Protein AF-A0A2N1WA05-F1 (afdb_monomer)

Nearest PDB structures (foldseek):
  1osd-assembly2_B  TM=8.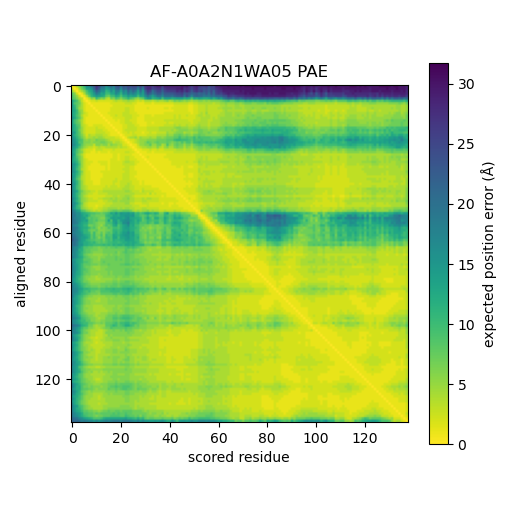549E-01  e=5.225E-03  Cupriavidus metallidurans
  6ff2-assembly1_B  TM=9.063E-01  e=1.441E-02  Staphylococcus aureus subsp. aureus NCTC 8325
  2qif-assembly1_A  TM=8.931E-01  e=3.975E-02  unclassified
  2lqb-assembly1_A  TM=8.366E-01  e=3.286E-02  Homo sapiens
  6ff1-assembly1_A  TM=8.533E-01  e=7.033E-02  Staphylococcus aureus subsp. aureus NCTC 8325

Structure (mmCIF, N/CA/C/O backbone):
data_AF-A0A2N1WA05-F1
#
_entry.id   AF-A0A2N1WA05-F1
#
loop_
_atom_site.group_PDB
_atom_site.id
_atom_site.type_symbol
_atom_site.label_atom_id
_atom_site.label_alt_id
_atom_site.label_comp_id
_atom_site.label_asym_id
_atom_site.label_entity_id
_atom_site.label_seq_id
_atom_site.pdbx_PDB_ins_code
_atom_site.Cartn_x
_atom_site.Cartn_y
_atom_site.Cartn_z
_atom_site.occupancy
_atom_site.B_iso_or_equiv
_atom_site.auth_seq_id
_atom_site.auth_comp_id
_atom_site.auth_asym_id
_atom_site.auth_atom_id
_atom_site.pdbx_PDB_model_num
ATOM 1 N N . MET A 1 1 ? 15.790 8.459 -37.088 1.00 38.34 1 MET A N 1
ATOM 2 C CA . MET A 1 1 ? 16.444 8.612 -35.773 1.00 38.34 1 MET A CA 1
ATOM 3 C C . MET A 1 1 ? 16.232 7.307 -35.031 1.00 38.34 1 MET A C 1
ATOM 5 O O . MET A 1 1 ? 15.093 6.977 -34.737 1.00 38.34 1 MET A O 1
ATOM 9 N N . SER A 1 2 ? 17.292 6.509 -34.901 1.00 41.22 2 SER A N 1
ATOM 10 C CA . SER A 1 2 ? 17.249 5.139 -34.381 1.00 41.22 2 SER A CA 1
ATOM 11 C C . SER A 1 2 ? 16.810 5.124 -32.918 1.00 41.22 2 SER A C 1
ATOM 13 O O . SER A 1 2 ? 17.527 5.624 -32.056 1.00 41.22 2 SER A O 1
ATOM 15 N N . GLY A 1 3 ? 15.625 4.576 -32.650 1.00 44.97 3 GLY A N 1
ATOM 16 C CA . GLY A 1 3 ? 15.154 4.314 -31.297 1.00 44.97 3 GLY A CA 1
ATOM 17 C C . GLY A 1 3 ? 15.874 3.093 -30.745 1.00 44.97 3 GLY A C 1
ATOM 18 O O . GLY A 1 3 ? 15.681 1.985 -31.240 1.00 44.97 3 GLY A O 1
ATOM 19 N N . VAL A 1 4 ? 16.719 3.287 -29.736 1.00 50.44 4 VAL A N 1
ATOM 20 C CA . VAL A 1 4 ? 17.165 2.177 -28.894 1.00 50.44 4 VAL A CA 1
ATOM 21 C C . VAL A 1 4 ? 15.922 1.693 -28.152 1.00 50.44 4 VAL A C 1
ATOM 23 O O . VAL A 1 4 ? 15.392 2.405 -27.301 1.00 50.44 4 VAL A O 1
ATOM 26 N N . VAL A 1 5 ? 15.416 0.517 -28.517 1.00 58.81 5 VAL A N 1
ATOM 27 C CA . VAL A 1 5 ? 14.357 -0.155 -27.760 1.00 58.81 5 VAL A CA 1
ATOM 28 C C . VAL A 1 5 ? 15.007 -0.655 -26.474 1.00 58.81 5 VAL A C 1
ATOM 30 O O . VAL A 1 5 ? 15.664 -1.692 -26.460 1.00 58.81 5 VAL A O 1
ATOM 33 N N . GLY A 1 6 ? 14.927 0.154 -25.418 1.00 76.31 6 GLY A N 1
ATOM 34 C CA . GLY A 1 6 ? 15.363 -0.246 -24.085 1.00 76.31 6 GLY A CA 1
ATOM 35 C C . GLY A 1 6 ? 14.440 -1.324 -23.513 1.00 76.31 6 GLY A C 1
ATOM 36 O O . GLY A 1 6 ? 13.258 -1.377 -23.850 1.00 76.31 6 GLY A O 1
ATOM 37 N N . ILE A 1 7 ? 14.975 -2.177 -22.638 1.00 90.38 7 ILE A N 1
ATOM 38 C CA . ILE A 1 7 ? 14.180 -3.176 -21.915 1.00 90.38 7 ILE A CA 1
ATOM 39 C C . ILE A 1 7 ? 13.178 -2.445 -21.015 1.00 90.38 7 ILE A C 1
ATOM 41 O O . ILE A 1 7 ? 13.557 -1.541 -20.266 1.00 90.38 7 ILE A O 1
ATOM 45 N N . ALA A 1 8 ? 11.901 -2.816 -21.102 1.00 91.38 8 ALA A N 1
ATOM 46 C CA . ALA A 1 8 ? 10.851 -2.255 -20.262 1.00 91.38 8 ALA A CA 1
ATOM 47 C C . ALA A 1 8 ? 10.803 -2.965 -18.903 1.00 91.38 8 ALA A C 1
ATOM 49 O O . ALA A 1 8 ? 11.006 -4.172 -18.804 1.00 91.38 8 ALA A O 1
ATOM 50 N N . CYS A 1 9 ? 10.517 -2.204 -17.851 1.00 91.56 9 CYS A N 1
ATOM 51 C CA . CYS A 1 9 ? 10.320 -2.718 -16.506 1.00 91.56 9 CYS A CA 1
ATOM 52 C C . CYS A 1 9 ? 9.045 -3.563 -16.453 1.00 91.56 9 CYS A C 1
ATOM 54 O O . CYS A 1 9 ? 7.972 -3.065 -16.801 1.00 91.56 9 CYS A O 1
ATOM 56 N N . ALA A 1 10 ? 9.143 -4.788 -15.938 1.00 92.56 10 ALA A N 1
ATOM 57 C CA . ALA A 1 10 ? 8.009 -5.703 -15.827 1.00 92.56 10 ALA A CA 1
ATOM 58 C C . ALA A 1 10 ? 6.866 -5.128 -14.968 1.00 92.56 10 ALA A C 1
ATOM 60 O O . ALA A 1 10 ? 5.692 -5.339 -15.256 1.00 92.56 10 ALA A O 1
ATOM 61 N N . HIS A 1 11 ? 7.195 -4.325 -13.948 1.00 90.94 11 HIS A N 1
ATOM 62 C CA . HIS A 1 11 ? 6.199 -3.751 -13.043 1.00 90.94 11 HIS A CA 1
ATOM 63 C C . HIS A 1 11 ? 5.555 -2.452 -13.559 1.00 90.94 11 HIS A C 1
ATOM 65 O O . HIS A 1 11 ? 4.332 -2.333 -13.599 1.00 90.94 11 HIS A O 1
ATOM 71 N N . CYS A 1 12 ? 6.366 -1.446 -13.906 1.00 88.38 12 CYS A N 1
ATOM 72 C CA . CYS A 1 12 ? 5.868 -0.101 -14.226 1.00 88.38 12 CYS A CA 1
ATOM 73 C C . CYS A 1 12 ? 5.880 0.236 -15.723 1.00 88.38 12 CYS A C 1
ATOM 75 O O . CYS A 1 12 ? 5.335 1.262 -16.112 1.00 88.38 12 CYS A O 1
ATOM 77 N N . GLY A 1 13 ? 6.503 -0.590 -16.569 1.00 90.00 13 GLY A N 1
ATOM 78 C CA . GLY A 1 13 ? 6.629 -0.354 -18.010 1.00 90.00 13 GLY A CA 1
ATOM 79 C C . GLY A 1 13 ? 7.673 0.691 -18.425 1.00 90.00 13 GLY A C 1
ATOM 80 O O . GLY A 1 13 ? 7.947 0.818 -19.614 1.00 90.00 13 GLY A O 1
ATOM 81 N N . LEU A 1 14 ? 8.285 1.418 -17.483 1.00 89.94 14 LEU A N 1
ATOM 82 C CA . LEU A 1 14 ? 9.350 2.387 -17.777 1.00 89.94 14 LEU A CA 1
ATOM 83 C C . LEU A 1 14 ? 10.654 1.691 -18.190 1.00 89.94 14 LEU A C 1
ATOM 85 O O . LEU A 1 14 ? 10.875 0.529 -17.860 1.00 89.94 14 LEU A O 1
ATOM 89 N N . ALA A 1 15 ? 11.547 2.412 -18.869 1.00 91.44 15 ALA A N 1
ATOM 90 C CA . ALA A 1 15 ? 12.841 1.872 -19.285 1.00 91.44 15 ALA A CA 1
ATOM 91 C C . ALA A 1 15 ? 13.706 1.438 -18.085 1.00 91.44 15 ALA A C 1
ATOM 93 O O . ALA A 1 15 ? 13.813 2.146 -17.079 1.00 91.44 15 ALA A O 1
ATOM 94 N N . VAL A 1 16 ? 14.352 0.280 -18.211 1.00 91.94 16 VAL A N 1
ATOM 95 C CA . VAL A 1 16 ? 15.308 -0.235 -17.228 1.00 91.94 16 VAL A CA 1
ATOM 96 C C . VAL A 1 16 ? 16.672 0.439 -17.443 1.00 91.94 16 VAL A C 1
ATOM 98 O O . VAL A 1 16 ? 17.174 0.437 -18.570 1.00 91.94 16 VAL A O 1
ATOM 101 N N . PRO A 1 17 ? 17.286 1.022 -16.394 1.00 91.06 17 PRO A N 1
ATOM 102 C CA . PRO A 1 17 ? 18.631 1.584 -16.474 1.00 91.06 17 PRO A CA 1
ATOM 103 C C . PRO A 1 17 ? 19.664 0.546 -16.948 1.00 91.06 17 PRO A C 1
ATOM 105 O O . PRO A 1 17 ? 19.593 -0.602 -16.503 1.00 91.06 17 PRO A O 1
ATOM 108 N N . PRO A 1 18 ? 20.638 0.910 -17.807 1.00 90.50 18 PRO A N 1
ATOM 109 C CA . PRO A 1 18 ? 21.605 -0.047 -18.357 1.00 90.50 18 PRO A CA 1
ATOM 110 C C . PRO A 1 18 ? 22.403 -0.827 -17.303 1.00 90.50 18 PRO A C 1
ATOM 112 O O . PRO A 1 18 ? 22.716 -1.991 -17.520 1.00 90.50 18 PRO A O 1
ATOM 115 N N . ASP A 1 19 ? 22.692 -0.218 -16.151 1.00 91.19 19 ASP A N 1
ATOM 116 C CA . ASP A 1 19 ? 23.391 -0.833 -15.012 1.00 91.19 19 ASP A CA 1
ATOM 117 C C . ASP A 1 19 ? 22.556 -1.893 -14.272 1.00 91.19 19 ASP A C 1
ATOM 119 O O . ASP A 1 19 ? 23.078 -2.618 -13.428 1.00 91.19 19 ASP A O 1
ATOM 123 N N . ARG A 1 20 ? 21.260 -1.992 -14.585 1.00 88.75 20 ARG A N 1
ATOM 124 C CA . ARG A 1 20 ? 20.313 -2.960 -14.014 1.00 88.75 20 ARG A CA 1
ATOM 125 C C . ARG A 1 20 ? 19.824 -3.991 -15.026 1.00 88.75 20 ARG A C 1
ATOM 127 O O . ARG A 1 20 ? 19.036 -4.864 -14.667 1.00 88.75 20 ARG A O 1
ATOM 134 N N . VAL A 1 21 ? 20.262 -3.891 -16.279 1.00 88.88 21 VAL A N 1
ATOM 135 C CA . VAL A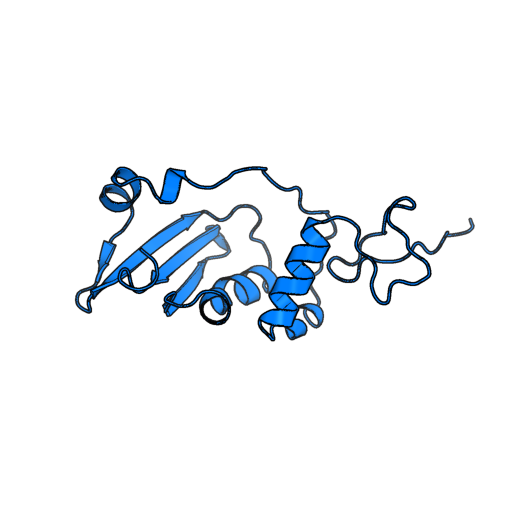 1 21 ? 19.947 -4.876 -17.311 1.00 88.88 21 VAL A CA 1
ATOM 136 C C . VAL A 1 21 ? 20.807 -6.118 -17.092 1.00 88.88 21 VAL A C 1
ATOM 138 O O . VAL A 1 21 ? 22.032 -6.041 -17.093 1.00 88.88 21 VAL A O 1
ATOM 141 N N . SER A 1 22 ? 20.155 -7.270 -16.945 1.00 86.50 22 SER A N 1
ATOM 142 C CA . SER A 1 22 ? 20.802 -8.582 -16.922 1.00 86.50 22 SER A CA 1
ATOM 143 C C . SER A 1 22 ? 20.270 -9.421 -18.078 1.00 86.50 22 SER A C 1
ATOM 145 O O . SER A 1 22 ? 19.058 -9.558 -18.224 1.00 86.50 22 SER A O 1
ATOM 147 N N . ALA A 1 23 ? 21.166 -9.976 -18.899 1.00 80.88 23 ALA A N 1
ATOM 148 C CA . ALA A 1 23 ? 20.790 -10.776 -20.068 1.00 80.88 23 ALA A CA 1
ATOM 149 C C . ALA A 1 23 ? 20.136 -12.121 -19.698 1.00 80.88 23 ALA A C 1
ATOM 151 O O . ALA A 1 23 ? 19.384 -12.667 -20.498 1.00 80.88 23 ALA A O 1
ATOM 152 N N . ASP A 1 24 ? 20.393 -12.621 -18.486 1.00 85.69 24 ASP A N 1
ATOM 153 C CA . ASP A 1 24 ? 19.908 -13.923 -18.012 1.00 85.69 24 ASP A CA 1
ATOM 154 C C . ASP A 1 24 ? 18.638 -13.815 -17.147 1.00 85.69 24 ASP A C 1
ATOM 156 O O . ASP A 1 24 ? 18.117 -14.822 -16.665 1.00 85.69 24 ASP A O 1
ATOM 160 N N . ALA A 1 25 ? 18.140 -12.599 -16.901 1.00 85.62 25 ALA A N 1
ATOM 161 C CA . ALA A 1 25 ? 16.965 -12.391 -16.064 1.00 85.62 25 ALA A CA 1
ATOM 162 C C . ALA A 1 25 ? 15.670 -12.608 -16.860 1.00 85.62 25 ALA A C 1
ATOM 164 O O . ALA A 1 25 ? 15.476 -12.007 -17.915 1.00 85.62 25 ALA A O 1
ATOM 165 N N . ALA A 1 26 ? 14.757 -13.424 -16.319 1.00 88.06 26 ALA A N 1
ATOM 166 C CA . ALA A 1 26 ? 13.426 -13.619 -16.900 1.00 88.06 26 ALA A CA 1
ATOM 167 C C . ALA A 1 26 ? 12.613 -12.313 -16.929 1.00 88.06 26 ALA A C 1
ATOM 169 O O . ALA A 1 26 ? 11.900 -12.056 -17.891 1.00 88.06 26 ALA A O 1
ATOM 170 N N . GLU A 1 27 ? 12.767 -11.483 -15.895 1.00 93.00 27 GLU A N 1
ATOM 171 C CA . GLU A 1 27 ? 12.123 -10.177 -15.772 1.00 93.00 27 GLU A CA 1
ATOM 172 C C . GLU A 1 27 ? 13.147 -9.108 -1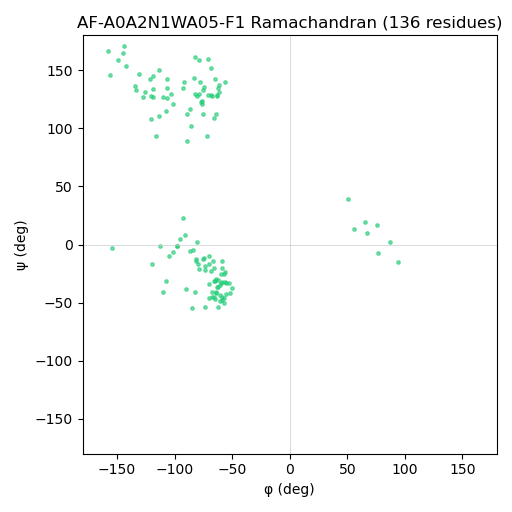5.387 1.00 93.00 27 GLU A C 1
ATOM 174 O O . GLU A 1 27 ? 14.095 -9.368 -14.644 1.00 93.00 27 GLU A O 1
ATOM 179 N N . SER A 1 28 ? 12.948 -7.885 -15.880 1.00 94.38 28 SER A N 1
ATOM 180 C CA . SER A 1 28 ? 13.826 -6.741 -15.607 1.00 94.38 28 SER A CA 1
ATOM 181 C C . SER A 1 28 ? 13.078 -5.612 -14.901 1.00 94.38 28 SER A C 1
ATOM 183 O O . SER A 1 28 ? 11.907 -5.349 -15.179 1.00 94.38 28 SER A O 1
ATOM 185 N N . PHE A 1 29 ? 13.765 -4.900 -14.002 1.00 92.94 29 PHE A N 1
ATOM 186 C CA . PHE A 1 29 ? 13.147 -3.888 -13.139 1.00 92.94 29 PHE A CA 1
ATOM 187 C C . PHE A 1 29 ? 13.963 -2.599 -13.077 1.00 92.94 29 PHE A C 1
ATOM 189 O O . PHE A 1 29 ? 15.180 -2.617 -12.898 1.00 92.94 29 PHE A O 1
ATOM 196 N N . CYS A 1 30 ? 13.285 -1.451 -13.154 1.00 90.62 30 CYS A N 1
ATOM 197 C CA . CYS A 1 30 ? 13.962 -0.153 -13.145 1.00 90.62 30 CYS A CA 1
ATOM 198 C C . CYS A 1 30 ? 14.507 0.250 -11.760 1.00 90.62 30 CYS A C 1
ATOM 200 O O . CYS A 1 30 ? 15.405 1.084 -11.671 1.00 90.62 30 CYS A O 1
ATOM 202 N N . CYS A 1 31 ? 13.974 -0.313 -10.669 1.00 88.56 31 CYS A N 1
ATOM 203 C CA . CYS A 1 31 ? 14.410 -0.046 -9.296 1.00 88.56 31 CYS A CA 1
ATOM 204 C C . CYS A 1 31 ? 14.017 -1.190 -8.342 1.00 88.56 31 CYS A C 1
ATOM 206 O O . CYS A 1 31 ? 13.164 -2.012 -8.673 1.00 88.56 31 CYS A O 1
ATOM 208 N N . SER A 1 32 ? 14.590 -1.213 -7.133 1.00 88.56 32 SER A N 1
ATOM 209 C CA . SER A 1 32 ? 14.235 -2.189 -6.086 1.00 88.56 32 SER A CA 1
ATOM 210 C C . SER A 1 32 ? 12.776 -2.084 -5.635 1.00 88.56 32 SER A C 1
ATOM 212 O O . SER A 1 32 ? 12.170 -3.093 -5.298 1.00 88.56 32 SER A O 1
ATOM 214 N N . GLY A 1 33 ? 12.181 -0.888 -5.686 1.00 88.06 33 GLY A N 1
ATOM 215 C CA . GLY A 1 33 ? 10.756 -0.707 -5.396 1.00 88.06 33 GLY A CA 1
ATOM 216 C C . GLY A 1 33 ? 9.850 -1.444 -6.388 1.00 88.06 33 GLY A C 1
ATOM 217 O O . GLY A 1 33 ? 8.840 -2.007 -5.984 1.00 88.06 33 GLY A O 1
ATOM 218 N N . CYS A 1 34 ? 10.233 -1.503 -7.668 1.00 90.62 34 CYS A N 1
ATOM 219 C CA . CYS A 1 34 ? 9.501 -2.274 -8.675 1.00 90.62 34 CYS A CA 1
ATOM 220 C C . CYS A 1 34 ? 9.650 -3.786 -8.470 1.00 90.62 34 CYS A C 1
ATOM 222 O O . CYS A 1 34 ? 8.684 -4.500 -8.709 1.00 90.62 34 CYS A O 1
ATOM 224 N N . VAL A 1 35 ? 10.815 -4.253 -8.000 1.00 92.25 35 VAL A N 1
ATOM 225 C CA . VAL A 1 35 ? 11.016 -5.660 -7.605 1.00 92.25 35 VAL A CA 1
ATOM 226 C C . VAL A 1 35 ? 10.083 -6.007 -6.444 1.00 92.25 35 VAL A C 1
ATOM 228 O O . VAL A 1 35 ? 9.260 -6.904 -6.564 1.00 92.25 35 VAL A O 1
ATOM 231 N N . ALA A 1 36 ? 10.125 -5.223 -5.362 1.00 90.56 36 ALA A N 1
ATOM 232 C CA . ALA A 1 36 ? 9.289 -5.461 -4.186 1.00 90.56 36 ALA A CA 1
ATOM 233 C C . ALA A 1 36 ? 7.790 -5.434 -4.522 1.00 90.56 36 ALA A C 1
ATOM 235 O O . ALA A 1 36 ? 7.044 -6.314 -4.103 1.00 90.56 36 ALA A O 1
ATOM 236 N N . ALA A 1 37 ? 7.341 -4.452 -5.310 1.00 90.88 37 ALA A N 1
ATOM 237 C CA . ALA A 1 37 ? 5.947 -4.378 -5.734 1.00 90.88 37 ALA A CA 1
ATOM 238 C C . ALA A 1 37 ? 5.552 -5.573 -6.614 1.00 90.88 37 ALA A C 1
ATOM 240 O O . ALA A 1 37 ? 4.471 -6.130 -6.436 1.00 90.88 37 ALA A O 1
ATOM 241 N N . TRP A 1 38 ? 6.421 -5.994 -7.536 1.00 93.31 38 TRP A N 1
ATOM 242 C CA . TRP A 1 38 ? 6.184 -7.182 -8.351 1.00 93.31 38 TRP A CA 1
ATOM 243 C C . TRP A 1 38 ? 6.015 -8.438 -7.500 1.00 93.31 38 TRP A C 1
ATOM 245 O O . TRP A 1 38 ? 5.033 -9.159 -7.690 1.00 93.31 38 TRP A O 1
ATOM 255 N N . ASP A 1 39 ? 6.913 -8.654 -6.543 1.00 93.31 39 ASP A N 1
ATOM 256 C CA . ASP A 1 39 ? 6.902 -9.825 -5.668 1.00 93.31 39 ASP A CA 1
ATOM 257 C C . ASP A 1 39 ? 5.670 -9.844 -4.761 1.00 93.31 39 ASP A C 1
ATOM 259 O O . ASP A 1 39 ? 4.991 -10.866 -4.683 1.00 93.31 39 ASP A O 1
ATOM 263 N N . ILE A 1 40 ? 5.319 -8.711 -4.139 1.00 92.88 40 ILE A N 1
ATOM 264 C CA . ILE A 1 40 ? 4.120 -8.587 -3.293 1.00 92.88 40 ILE A CA 1
ATOM 265 C C . ILE A 1 40 ? 2.863 -8.952 -4.087 1.00 92.88 40 ILE A C 1
ATOM 267 O O . ILE A 1 40 ? 2.025 -9.721 -3.613 1.00 92.88 40 ILE A O 1
ATOM 271 N N . LEU A 1 41 ? 2.730 -8.426 -5.308 1.00 93.81 41 LEU A N 1
ATOM 272 C CA . LEU A 1 41 ? 1.554 -8.685 -6.133 1.00 93.81 41 LEU A CA 1
ATOM 273 C C . LEU A 1 41 ? 1.479 -10.144 -6.581 1.00 93.81 41 LEU A C 1
ATOM 275 O O . LEU A 1 41 ? 0.397 -10.726 -6.555 1.00 93.81 41 LEU A O 1
ATOM 279 N N . HIS A 1 42 ? 2.599 -10.756 -6.962 1.00 93.12 42 HIS A N 1
ATOM 280 C CA . HIS A 1 42 ? 2.607 -12.159 -7.373 1.00 93.12 42 HIS A CA 1
ATOM 281 C C . HIS A 1 42 ? 2.367 -13.104 -6.198 1.00 93.12 42 HIS A C 1
ATOM 283 O O . HIS A 1 42 ? 1.517 -13.989 -6.300 1.00 93.12 42 HIS A O 1
ATOM 289 N N . ALA A 1 43 ? 3.049 -12.887 -5.072 1.00 92.62 43 ALA A N 1
ATOM 290 C CA . ALA A 1 43 ? 2.872 -13.682 -3.861 1.00 92.62 43 ALA A CA 1
ATOM 291 C C . ALA A 1 43 ? 1.436 -13.590 -3.322 1.00 92.62 43 ALA A C 1
ATOM 293 O O . ALA A 1 43 ? 0.891 -14.581 -2.844 1.00 92.62 43 ALA A O 1
ATOM 294 N N . GLY A 1 44 ? 0.799 -12.424 -3.460 1.00 92.12 44 GLY A N 1
ATOM 295 C CA . GLY A 1 44 ? -0.596 -12.198 -3.084 1.00 92.12 44 GLY A CA 1
ATOM 296 C C . GLY A 1 44 ? -1.642 -12.672 -4.099 1.00 92.12 44 GLY A C 1
ATOM 297 O O . GLY A 1 44 ? -2.829 -12.427 -3.896 1.00 92.12 44 GLY A O 1
ATOM 298 N N . GLY A 1 45 ? -1.246 -13.282 -5.224 1.00 93.94 45 GLY A N 1
ATOM 299 C CA . GLY A 1 45 ? -2.183 -13.672 -6.288 1.00 93.94 45 GLY A CA 1
ATOM 300 C C . GLY A 1 45 ? -2.860 -12.484 -6.992 1.00 93.94 45 GLY A C 1
ATOM 301 O O . GLY A 1 45 ? -3.887 -12.640 -7.653 1.00 93.94 45 GLY A O 1
ATOM 302 N N . LEU A 1 46 ? -2.283 -11.288 -6.876 1.00 94.38 46 LEU A N 1
ATOM 303 C CA . LEU A 1 46 ? -2.783 -10.022 -7.410 1.00 94.38 46 LEU A CA 1
ATOM 304 C C . LEU A 1 46 ? -2.230 -9.695 -8.808 1.00 94.38 46 LEU A C 1
ATOM 306 O O . LEU A 1 46 ? -2.257 -8.540 -9.229 1.00 94.38 46 LEU A O 1
ATOM 310 N N . GLY A 1 47 ? -1.777 -10.700 -9.564 1.00 91.06 47 GLY A N 1
ATOM 311 C CA . GLY A 1 47 ? -1.200 -10.523 -10.906 1.00 91.06 47 GLY A CA 1
ATOM 312 C C . GLY A 1 47 ? -2.126 -9.827 -11.915 1.00 91.06 47 GLY A C 1
ATOM 313 O O . GLY A 1 47 ? -1.644 -9.131 -12.803 1.00 91.06 47 GLY A O 1
ATOM 314 N N . ARG A 1 48 ? -3.454 -9.903 -11.725 1.00 90.50 48 ARG A N 1
ATOM 315 C CA . ARG A 1 48 ? -4.445 -9.152 -12.529 1.00 90.50 48 ARG A CA 1
ATOM 316 C C . ARG A 1 48 ? -4.268 -7.633 -12.473 1.00 90.50 48 ARG A C 1
ATOM 318 O O . ARG A 1 48 ? -4.836 -6.930 -13.301 1.00 90.50 48 ARG A O 1
ATOM 325 N N . TYR A 1 49 ? -3.482 -7.120 -11.528 1.00 90.31 49 TYR A N 1
ATOM 326 C CA . TYR A 1 49 ? -3.038 -5.731 -11.530 1.00 90.31 49 TYR A CA 1
ATOM 327 C C . TYR A 1 49 ? -2.436 -5.313 -12.884 1.00 90.31 49 TYR A C 1
ATOM 329 O O . TYR A 1 49 ? -2.680 -4.201 -13.344 1.00 90.31 49 TYR A O 1
ATOM 337 N N . TYR A 1 50 ? -1.698 -6.204 -13.555 1.00 89.62 50 TYR A N 1
ATOM 338 C CA . TYR A 1 50 ? -1.027 -5.897 -14.823 1.00 89.62 50 TYR A CA 1
ATOM 339 C C . TYR A 1 50 ? -1.967 -5.842 -16.037 1.00 89.62 50 TYR A C 1
ATOM 341 O O . TYR A 1 50 ? -1.567 -5.313 -17.079 1.00 89.62 50 TYR A O 1
ATOM 349 N N . ASP A 1 51 ? -3.210 -6.316 -15.886 1.00 90.12 51 ASP A N 1
ATOM 350 C CA . ASP A 1 51 ? -4.271 -6.208 -16.895 1.00 90.12 51 ASP A CA 1
ATOM 351 C C . ASP A 1 51 ? -4.951 -4.827 -16.870 1.00 90.12 51 ASP A C 1
ATOM 353 O O . ASP A 1 51 ? -5.703 -4.479 -17.783 1.00 90.12 51 ASP A O 1
ATOM 357 N N . LEU A 1 52 ? -4.712 -4.025 -15.824 1.00 85.88 52 LEU A N 1
ATOM 358 C CA . LEU A 1 52 ? -5.259 -2.677 -15.712 1.00 85.88 52 LEU A CA 1
ATOM 359 C C . LEU A 1 52 ? -4.566 -1.755 -16.728 1.00 85.88 52 LEU A C 1
ATOM 361 O O . LEU A 1 52 ? -3.339 -1.676 -16.801 1.00 85.88 52 LEU A O 1
ATOM 365 N N . SER A 1 53 ? -5.360 -1.033 -17.521 1.00 72.25 53 SER A N 1
ATOM 366 C CA . SER A 1 53 ? -4.858 -0.167 -18.600 1.00 72.25 53 SER A CA 1
ATOM 367 C C . SER A 1 53 ? -4.134 1.087 -18.099 1.00 72.25 53 SER A C 1
ATOM 369 O O . SER A 1 53 ? -3.427 1.744 -18.858 1.00 72.25 53 SER A O 1
ATOM 371 N N . GLU A 1 54 ? -4.327 1.444 -16.831 1.00 73.38 54 GLU A N 1
ATOM 372 C CA . GLU A 1 54 ? -3.796 2.656 -16.213 1.00 73.38 54 GLU A CA 1
ATOM 373 C C . GLU A 1 54 ? -2.373 2.410 -15.708 1.00 73.38 54 GLU A C 1
ATOM 375 O O . GLU A 1 54 ? -2.163 1.812 -14.649 1.00 73.38 54 GLU A O 1
ATOM 380 N N . ARG A 1 55 ? -1.385 2.891 -16.467 1.00 67.88 55 ARG A N 1
ATOM 381 C CA . ARG A 1 55 ? 0.029 2.845 -16.082 1.00 67.88 55 ARG A CA 1
ATOM 382 C C . ARG A 1 55 ? 0.513 4.233 -15.692 1.00 67.88 55 ARG A C 1
ATOM 384 O O . ARG A 1 55 ? 0.110 5.232 -16.276 1.00 67.88 55 ARG A O 1
ATOM 391 N N . ARG A 1 56 ? 1.369 4.290 -14.671 1.00 68.25 56 ARG A N 1
ATOM 392 C CA . ARG A 1 56 ? 2.047 5.531 -14.289 1.00 68.25 56 ARG A CA 1
ATOM 393 C C . ARG A 1 56 ? 3.162 5.833 -15.282 1.00 68.25 56 ARG A C 1
ATOM 395 O O . ARG A 1 56 ? 4.030 4.994 -15.494 1.00 68.25 56 ARG A O 1
ATOM 402 N N . ASP A 1 57 ? 3.209 7.077 -15.738 1.00 68.88 57 ASP A N 1
ATOM 403 C CA . ASP A 1 57 ? 4.298 7.583 -16.584 1.00 68.88 57 ASP A CA 1
ATOM 404 C C . ASP A 1 57 ? 5.520 8.047 -15.772 1.00 68.88 57 ASP A C 1
ATOM 406 O O . ASP A 1 57 ? 6.546 8.437 -16.327 1.00 68.88 57 ASP A O 1
ATOM 410 N N . ILE A 1 58 ? 5.422 8.025 -14.437 1.00 69.25 58 ILE A N 1
ATOM 411 C CA . ILE A 1 58 ? 6.451 8.533 -13.528 1.00 69.25 58 ILE A CA 1
ATOM 412 C C . ILE A 1 58 ? 6.836 7.450 -12.524 1.00 69.25 58 ILE A C 1
ATOM 414 O O . ILE A 1 58 ? 5.985 6.840 -11.870 1.00 69.25 58 ILE A O 1
ATOM 418 N N . ALA A 1 59 ? 8.145 7.245 -12.372 1.00 70.25 59 ALA A N 1
ATOM 419 C CA . ALA A 1 59 ? 8.693 6.352 -11.364 1.00 70.25 59 ALA A CA 1
ATOM 420 C C . ALA A 1 59 ? 8.346 6.853 -9.954 1.00 70.25 59 ALA A C 1
ATOM 422 O O . ALA A 1 59 ? 8.632 7.999 -9.598 1.00 70.25 59 ALA A O 1
ATOM 423 N N . VAL A 1 60 ? 7.773 5.971 -9.136 1.00 71.81 60 VAL A N 1
ATOM 424 C CA . VAL A 1 60 ? 7.545 6.248 -7.715 1.00 71.81 60 VAL A CA 1
ATOM 425 C C . VAL A 1 60 ? 8.897 6.298 -7.010 1.00 71.81 60 VAL A C 1
ATOM 427 O O . VAL A 1 60 ? 9.712 5.382 -7.140 1.00 71.81 60 VAL A O 1
ATOM 430 N N . ARG A 1 61 ? 9.140 7.376 -6.263 1.00 71.75 61 ARG A N 1
ATOM 431 C CA . ARG A 1 61 ? 10.307 7.493 -5.389 1.00 71.75 61 ARG A CA 1
ATOM 432 C C . ARG A 1 61 ? 9.926 7.007 -4.000 1.00 71.75 61 ARG A C 1
ATOM 434 O O . ARG A 1 61 ? 8.873 7.377 -3.492 1.00 71.75 61 ARG A O 1
ATOM 441 N N . SER A 1 62 ? 10.785 6.193 -3.396 1.00 72.56 62 SER A N 1
ATOM 442 C CA . SER A 1 62 ? 10.635 5.861 -1.980 1.00 72.56 62 SER A CA 1
ATOM 443 C C . SER A 1 62 ? 10.758 7.139 -1.152 1.00 72.56 62 SER A C 1
ATOM 445 O O . SER A 1 62 ? 11.664 7.939 -1.394 1.00 72.56 62 SER A O 1
ATOM 447 N N . SER A 1 63 ? 9.862 7.319 -0.183 1.00 75.62 63 SER A N 1
ATOM 448 C CA . SER A 1 63 ? 9.951 8.403 0.797 1.00 75.62 63 SER A CA 1
ATOM 449 C C . SER A 1 63 ? 11.059 8.161 1.828 1.00 75.62 63 SER A C 1
ATOM 451 O O . SER A 1 63 ? 11.476 9.099 2.497 1.00 75.62 63 SER A O 1
ATOM 453 N N . GLY A 1 64 ? 11.529 6.913 1.972 1.00 79.06 64 GLY A N 1
ATOM 454 C CA . GLY A 1 64 ? 12.489 6.518 3.006 1.00 79.06 64 GLY A CA 1
ATOM 455 C C . GLY A 1 64 ? 11.938 6.577 4.436 1.00 79.06 64 GLY A C 1
ATOM 456 O O . GLY A 1 64 ? 12.715 6.457 5.377 1.00 79.06 64 GLY A O 1
ATOM 457 N N . ARG A 1 65 ? 10.624 6.775 4.610 1.00 82.31 65 ARG A N 1
ATOM 458 C CA . ARG A 1 65 ? 9.961 6.823 5.922 1.00 82.31 65 ARG A CA 1
ATOM 459 C C . ARG A 1 65 ? 9.770 5.407 6.473 1.00 82.31 65 ARG A C 1
ATOM 461 O O . ARG A 1 65 ? 9.424 4.505 5.714 1.00 82.31 65 ARG A O 1
ATOM 468 N N . ASN A 1 66 ? 9.975 5.231 7.776 1.00 83.31 66 ASN A N 1
ATOM 469 C CA . ASN A 1 66 ? 9.825 3.960 8.497 1.00 83.31 66 ASN A CA 1
ATOM 470 C C . ASN A 1 66 ? 8.476 3.807 9.229 1.00 83.31 66 ASN A C 1
ATOM 472 O O . ASN A 1 66 ? 8.228 2.740 9.768 1.00 83.31 66 ASN A O 1
ATOM 476 N N . TYR A 1 67 ? 7.593 4.813 9.186 1.00 89.12 67 TYR A N 1
ATOM 477 C CA . TYR A 1 67 ? 6.202 4.781 9.680 1.00 89.12 67 TYR A CA 1
ATOM 478 C C . TYR A 1 67 ? 6.004 4.393 11.162 1.00 89.12 67 TYR A C 1
ATOM 480 O O . TYR A 1 67 ? 4.870 4.162 11.579 1.00 89.12 67 TYR A O 1
ATOM 488 N N . GLU A 1 68 ? 7.072 4.386 11.966 1.00 91.62 68 GLU A N 1
ATOM 489 C CA . GLU A 1 68 ? 7.060 4.053 13.402 1.00 91.62 68 GLU A CA 1
ATOM 490 C C . GLU A 1 68 ? 6.136 4.978 14.215 1.00 91.62 68 GLU A C 1
ATOM 492 O O . GLU A 1 68 ? 5.700 4.635 15.312 1.00 91.62 68 GLU A O 1
ATOM 497 N N . GLU A 1 69 ? 5.797 6.159 13.684 1.00 90.06 69 GLU A N 1
ATOM 498 C CA . GLU A 1 69 ? 4.833 7.063 14.307 1.00 90.06 69 GLU A CA 1
ATOM 499 C C . GLU A 1 69 ? 3.433 6.449 14.479 1.00 90.06 69 GLU A C 1
ATOM 501 O O . GLU A 1 69 ? 2.698 6.877 15.371 1.00 90.06 69 GLU A O 1
ATOM 506 N N . PHE A 1 70 ? 3.063 5.459 13.659 1.00 91.88 70 PHE A N 1
ATOM 507 C CA . PHE A 1 70 ? 1.766 4.783 13.749 1.00 91.88 70 PHE A CA 1
ATOM 508 C C . PHE A 1 70 ? 1.710 3.740 14.869 1.00 91.88 70 PHE A C 1
ATOM 510 O O . PHE A 1 70 ? 0.620 3.458 15.361 1.00 91.88 70 PHE A O 1
ATOM 517 N N . ASP A 1 71 ? 2.865 3.255 15.329 1.00 89.88 71 ASP A N 1
ATOM 518 C CA . ASP A 1 71 ? 2.979 2.304 16.442 1.00 89.88 71 ASP A CA 1
ATOM 519 C C . ASP A 1 71 ? 3.026 3.016 17.808 1.00 89.88 71 ASP A C 1
ATOM 521 O O . ASP A 1 71 ? 3.058 2.389 18.870 1.00 89.88 71 ASP A O 1
ATOM 525 N N . HIS A 1 72 ? 3.067 4.352 17.815 1.00 93.38 72 HIS A N 1
ATOM 526 C CA . HIS A 1 72 ? 3.145 5.121 19.049 1.00 93.38 72 HIS A CA 1
ATOM 527 C C . HIS A 1 72 ? 1.785 5.129 19.783 1.00 93.38 72 HIS A C 1
ATOM 529 O O . HIS A 1 72 ? 0.769 5.446 19.163 1.00 93.38 72 HIS A O 1
ATOM 535 N N . PRO A 1 73 ? 1.726 4.936 21.119 1.00 93.00 73 PRO A N 1
ATOM 536 C CA . PRO A 1 73 ? 0.458 4.897 21.866 1.00 93.00 73 PRO A CA 1
ATOM 537 C C . PRO A 1 73 ? -0.428 6.140 21.688 1.00 93.00 73 PRO A C 1
ATOM 539 O O . PRO A 1 73 ? -1.651 6.053 21.657 1.00 93.00 73 PRO A O 1
ATOM 542 N N . ALA A 1 74 ? 0.192 7.313 21.525 1.00 95.31 74 ALA A N 1
ATOM 543 C CA . ALA A 1 74 ? -0.536 8.553 21.247 1.00 95.31 74 ALA A CA 1
ATOM 544 C C . ALA A 1 74 ? -1.273 8.530 19.894 1.00 95.31 74 ALA A C 1
ATOM 546 O O . ALA A 1 74 ? -2.297 9.194 19.751 1.00 95.31 74 ALA A O 1
ATOM 547 N N . PHE A 1 75 ? -0.773 7.790 18.897 1.00 94.50 75 PHE A N 1
ATOM 548 C CA . PHE A 1 75 ? -1.490 7.607 17.639 1.00 94.50 75 PHE A CA 1
ATOM 549 C C . PHE A 1 75 ? -2.760 6.779 17.863 1.00 94.50 75 PHE A C 1
ATOM 551 O O . PHE A 1 75 ? -3.831 7.185 17.407 1.00 94.50 75 PHE A O 1
ATOM 558 N N . GLU A 1 76 ? -2.658 5.681 18.624 1.00 92.62 76 GLU A N 1
ATOM 559 C CA . GLU A 1 76 ? -3.814 4.856 18.993 1.00 92.62 76 GLU A CA 1
ATOM 560 C C . GLU A 1 76 ? -4.881 5.696 19.711 1.00 92.62 76 GLU A C 1
ATOM 562 O O . GLU A 1 76 ? -6.038 5.718 19.293 1.00 92.62 76 GLU A O 1
ATOM 567 N N . GLU A 1 77 ? -4.486 6.465 20.728 1.00 95.25 77 GLU A N 1
ATOM 568 C CA . GLU A 1 77 ? -5.403 7.302 21.510 1.00 95.25 77 GLU A CA 1
ATOM 569 C C . GLU A 1 77 ? -6.127 8.355 20.654 1.00 95.25 77 GLU A C 1
ATOM 571 O O . GLU A 1 77 ? -7.336 8.567 20.788 1.00 95.25 77 GLU A O 1
ATOM 576 N N . LEU A 1 78 ? -5.402 9.024 19.755 1.00 96.31 78 LEU A N 1
ATOM 577 C CA . LEU A 1 78 ? -5.943 10.147 18.992 1.00 96.31 78 LEU A CA 1
ATOM 578 C C . LEU A 1 78 ? -6.753 9.696 17.771 1.00 96.31 78 LEU A C 1
ATOM 580 O O . LEU A 1 78 ? -7.821 10.261 17.494 1.00 96.31 78 LEU A O 1
ATOM 584 N N . TYR A 1 79 ? -6.292 8.672 17.052 1.00 96.56 79 TYR A N 1
ATOM 585 C CA . TYR A 1 79 ? -6.753 8.385 15.689 1.00 96.56 79 TYR A CA 1
ATOM 586 C C . TYR A 1 79 ? -7.411 7.018 15.509 1.00 96.56 79 TYR A C 1
ATOM 588 O O . TYR A 1 79 ? -8.142 6.840 14.534 1.00 96.56 79 TYR A O 1
ATOM 596 N N . VAL A 1 80 ? -7.228 6.082 16.442 1.00 96.81 80 VAL A N 1
ATOM 597 C CA . VAL A 1 80 ? -7.866 4.764 16.365 1.00 96.81 80 VAL A CA 1
ATOM 598 C C . VAL A 1 80 ? -9.204 4.790 17.099 1.00 96.81 80 VAL A C 1
ATOM 600 O O . VAL A 1 80 ? -9.379 5.420 18.145 1.00 96.81 80 VAL A O 1
ATOM 603 N N . ARG A 1 81 ? -10.208 4.139 16.519 1.00 97.19 81 ARG A N 1
ATOM 604 C CA . ARG A 1 81 ? -11.535 3.958 17.111 1.00 97.19 81 ARG A CA 1
ATOM 605 C C . ARG A 1 81 ? -11.827 2.473 17.218 1.00 97.19 81 ARG A C 1
ATOM 607 O O . ARG A 1 81 ? -11.448 1.703 16.341 1.00 97.19 81 ARG A O 1
ATOM 614 N N . ARG A 1 82 ? -12.490 2.077 18.305 1.00 96.25 82 ARG A N 1
ATOM 615 C CA . ARG A 1 82 ? -12.893 0.689 18.547 1.00 96.25 82 ARG A CA 1
ATOM 616 C C . ARG A 1 82 ? -14.380 0.524 18.270 1.00 96.25 82 ARG A C 1
ATOM 618 O O . ARG A 1 82 ? -15.197 1.288 18.784 1.00 96.25 82 ARG A O 1
ATOM 625 N N . ASP A 1 83 ? -14.701 -0.479 17.472 1.00 95.62 83 ASP A N 1
ATOM 626 C CA . ASP A 1 83 ? -16.060 -0.879 17.144 1.00 95.62 83 ASP A CA 1
ATOM 627 C C . ASP A 1 83 ? -16.644 -1.763 18.256 1.00 95.62 83 ASP A C 1
ATOM 629 O O . ASP A 1 83 ? -15.929 -2.363 19.064 1.00 95.62 83 ASP A O 1
ATOM 633 N N . THR A 1 84 ? -17.971 -1.887 18.289 1.00 95.00 84 THR A N 1
ATOM 634 C CA . THR A 1 84 ? -18.678 -2.697 19.296 1.00 95.00 84 THR A CA 1
ATOM 635 C C . THR A 1 84 ? -18.404 -4.197 19.186 1.00 95.00 84 THR A C 1
ATOM 637 O O . THR A 1 84 ? -18.633 -4.926 20.145 1.00 95.00 84 THR A O 1
ATOM 640 N N . ASP A 1 85 ? -17.941 -4.669 18.029 1.00 95.31 85 ASP A N 1
ATOM 641 C CA . ASP A 1 85 ? -17.585 -6.069 17.780 1.00 95.31 85 ASP A CA 1
ATOM 642 C C . ASP A 1 85 ? -16.105 -6.380 18.073 1.00 95.31 85 ASP A C 1
ATOM 644 O O . ASP A 1 85 ? -15.639 -7.484 17.797 1.00 95.31 85 ASP A O 1
ATOM 648 N N . GLY A 1 86 ? -15.371 -5.429 18.663 1.00 94.69 86 GLY A N 1
ATOM 649 C CA . GLY A 1 86 ? -13.973 -5.596 19.064 1.00 94.69 86 GLY A CA 1
ATOM 650 C C . GLY A 1 86 ? -12.952 -5.286 17.968 1.00 94.69 86 GLY A C 1
ATOM 651 O O . GLY A 1 86 ? -11.752 -5.407 18.216 1.00 94.69 86 GLY A O 1
ATOM 652 N N . MET A 1 87 ? -13.397 -4.864 16.784 1.00 97.19 87 MET A N 1
ATOM 653 C CA . MET A 1 87 ? -12.515 -4.414 15.707 1.00 97.19 87 MET A CA 1
ATOM 654 C C . MET A 1 87 ? -12.029 -2.982 15.949 1.00 97.19 87 MET A C 1
ATOM 656 O O . MET A 1 87 ? -12.647 -2.211 16.685 1.00 97.19 87 MET A O 1
ATOM 660 N N . ALA A 1 88 ? -10.922 -2.616 15.314 1.00 97.56 88 ALA A N 1
ATOM 661 C CA . ALA A 1 88 ? -10.387 -1.262 15.315 1.00 97.56 88 ALA A CA 1
ATOM 662 C C . ALA A 1 88 ? -10.459 -0.660 13.909 1.00 97.56 88 ALA A C 1
ATOM 664 O O . ALA A 1 88 ? -10.383 -1.384 12.913 1.00 97.56 88 ALA A O 1
ATOM 665 N N . HIS A 1 89 ? -10.604 0.661 13.826 1.00 97.69 89 HIS A N 1
ATOM 666 C CA . HIS A 1 89 ? -10.514 1.386 12.568 1.00 97.69 89 HIS A CA 1
ATOM 667 C C . HIS A 1 89 ? -9.825 2.747 12.708 1.00 97.69 89 HIS A C 1
ATOM 669 O O . HIS A 1 89 ? -9.861 3.380 13.765 1.00 97.69 89 HIS A O 1
ATOM 675 N N . ALA A 1 90 ? -9.234 3.211 11.607 1.00 97.38 90 ALA A N 1
ATOM 676 C CA . ALA A 1 90 ? -8.614 4.525 11.471 1.00 97.38 90 ALA A CA 1
ATOM 677 C C . ALA A 1 90 ? -8.731 5.031 10.025 1.00 97.38 90 ALA A C 1
ATOM 679 O O . ALA A 1 90 ? -8.917 4.249 9.088 1.00 97.38 90 ALA A O 1
ATOM 680 N N . GLU A 1 91 ? -8.617 6.347 9.850 1.00 97.44 91 GLU A N 1
ATOM 681 C CA . GLU A 1 91 ? -8.521 6.994 8.539 1.00 97.44 91 GLU A CA 1
ATOM 682 C C . GLU A 1 91 ? -7.089 7.476 8.305 1.00 97.44 91 GLU A C 1
ATOM 684 O O . GLU A 1 91 ? -6.538 8.225 9.112 1.00 97.44 91 GLU A O 1
ATOM 689 N N . LEU A 1 92 ? -6.497 7.060 7.186 1.00 95.69 92 LEU A N 1
ATOM 690 C CA . LEU A 1 92 ? -5.139 7.417 6.790 1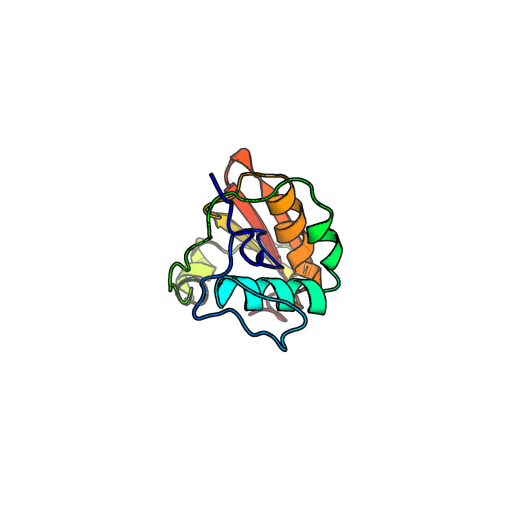.00 95.69 92 LEU A CA 1
ATOM 691 C C . LEU A 1 92 ? -5.164 8.174 5.466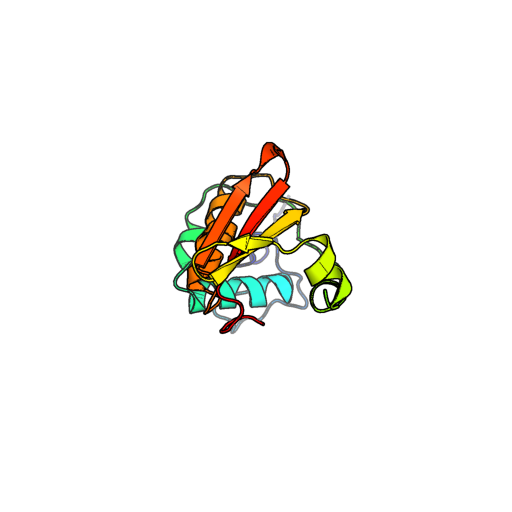 1.00 95.69 92 LEU A C 1
ATOM 693 O O . LEU A 1 92 ? -5.808 7.748 4.507 1.00 95.69 92 LEU A O 1
ATOM 697 N N . TYR A 1 93 ? -4.431 9.281 5.395 1.00 94.81 93 TYR A N 1
ATOM 698 C CA . TYR A 1 93 ? -4.203 9.982 4.136 1.00 94.81 93 TYR A CA 1
ATOM 699 C C . TYR A 1 93 ? -3.118 9.277 3.317 1.00 94.81 93 TYR A C 1
ATOM 701 O O . TYR A 1 93 ? -2.031 9.004 3.826 1.00 94.81 93 TYR A O 1
ATOM 709 N N . LEU A 1 94 ? -3.408 8.998 2.045 1.00 92.31 94 LEU A N 1
ATOM 710 C CA . LEU A 1 94 ? -2.515 8.309 1.120 1.00 92.31 94 LEU A CA 1
ATOM 711 C C . LEU A 1 94 ? -2.068 9.237 -0.010 1.00 92.31 94 LEU A C 1
ATOM 713 O O . LEU A 1 94 ? -2.827 9.574 -0.917 1.00 92.31 94 LEU A O 1
ATOM 717 N N . GLU A 1 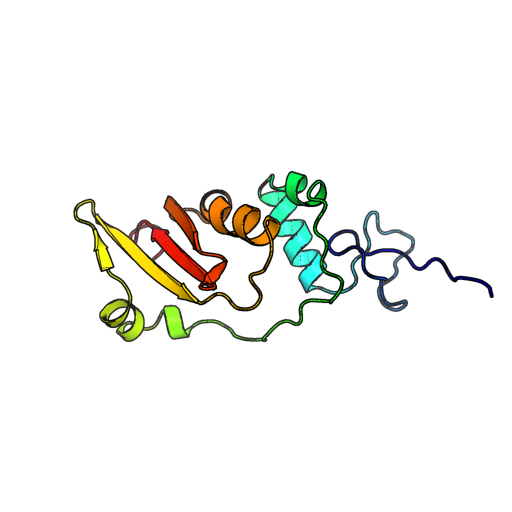95 ? -0.793 9.604 -0.006 1.00 88.00 95 GLU A N 1
ATOM 718 C CA . GLU A 1 95 ? -0.213 10.404 -1.081 1.00 88.00 95 GLU A CA 1
ATOM 719 C C . GLU A 1 95 ? -0.211 9.658 -2.425 1.00 88.00 95 GLU A C 1
ATOM 721 O O . GLU A 1 95 ? 0.056 8.459 -2.511 1.00 88.00 95 GLU A O 1
ATOM 726 N N . GLY A 1 96 ? -0.469 10.392 -3.511 1.00 85.94 96 GLY A N 1
ATOM 727 C CA . GLY A 1 96 ? -0.324 9.863 -4.868 1.00 85.94 96 GLY A CA 1
ATOM 728 C C . GLY A 1 96 ? -1.441 8.920 -5.324 1.00 85.94 96 GLY A C 1
ATOM 729 O O . GLY A 1 96 ? -1.259 8.225 -6.324 1.00 85.94 96 GLY A O 1
ATOM 730 N N . VAL A 1 97 ? -2.594 8.903 -4.654 1.00 89.44 97 VAL A N 1
ATOM 731 C CA . VAL A 1 97 ? -3.809 8.213 -5.117 1.00 89.44 97 VAL A CA 1
ATOM 732 C C . VAL A 1 97 ? -4.494 9.028 -6.223 1.00 89.44 97 VAL A C 1
ATOM 734 O O . VAL A 1 97 ? -4.819 10.192 -6.013 1.00 89.44 97 VAL A O 1
ATOM 737 N N . HIS A 1 98 ? -4.704 8.439 -7.407 1.00 87.75 98 HIS A N 1
ATOM 738 C CA . HIS A 1 98 ? -5.268 9.173 -8.558 1.00 87.75 98 HIS A CA 1
ATOM 739 C C . HIS A 1 98 ? -6.005 8.329 -9.613 1.00 87.75 98 HIS A C 1
ATOM 741 O O . HIS A 1 98 ? -6.528 8.899 -10.568 1.00 87.75 98 HIS A O 1
ATOM 747 N N . CYS A 1 99 ? -6.053 7.000 -9.494 1.00 86.56 99 CYS A N 1
ATOM 748 C CA . CYS A 1 99 ? -6.615 6.137 -10.539 1.00 86.56 99 CYS A CA 1
ATOM 749 C C . CYS A 1 99 ? -7.360 4.921 -9.969 1.00 86.56 99 CYS A C 1
ATOM 751 O O . CYS A 1 99 ? -7.303 4.653 -8.764 1.00 86.56 99 CYS A O 1
ATOM 753 N N . ALA A 1 100 ? -8.063 4.179 -10.828 1.00 87.94 100 ALA A N 1
ATOM 754 C CA . ALA A 1 100 ? -8.805 2.989 -10.424 1.00 87.94 100 ALA A CA 1
ATOM 755 C C . ALA A 1 100 ? -7.864 1.876 -9.939 1.00 87.94 100 ALA A C 1
ATOM 757 O O . ALA A 1 100 ? -8.200 1.157 -8.997 1.00 87.94 100 ALA A O 1
ATOM 758 N N . SER A 1 101 ? -6.647 1.793 -10.488 1.00 89.06 101 SER A N 1
ATOM 759 C CA . SER A 1 101 ? -5.609 0.885 -9.983 1.00 89.06 101 SER A CA 1
ATOM 760 C C . SER A 1 101 ? -5.249 1.138 -8.512 1.00 89.06 101 SER A C 1
ATOM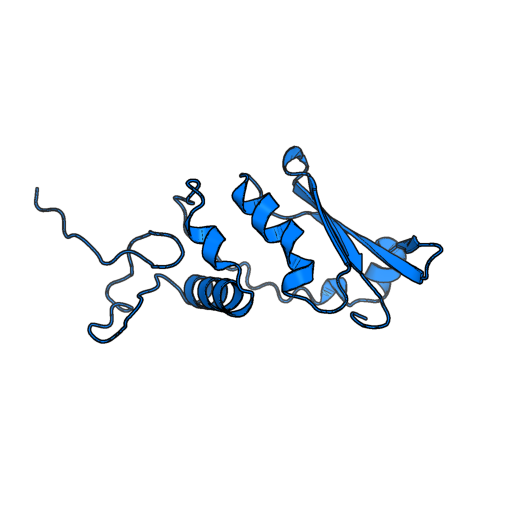 762 O O . SER A 1 101 ? -4.942 0.187 -7.793 1.00 89.06 101 SER A O 1
ATOM 764 N N . CYS A 1 102 ? -5.325 2.386 -8.025 1.00 90.31 102 CYS A N 1
ATOM 765 C CA . CYS A 1 102 ? -5.111 2.686 -6.604 1.00 90.31 102 CYS A CA 1
ATOM 766 C C . CYS A 1 102 ? -6.190 2.045 -5.727 1.00 90.31 102 CYS A C 1
ATOM 768 O O . CYS A 1 102 ? -5.856 1.395 -4.741 1.00 90.31 102 CYS A O 1
ATOM 770 N N . VAL A 1 103 ? -7.464 2.188 -6.109 1.00 93.19 103 VAL A N 1
ATOM 771 C CA . VAL A 1 103 ? -8.593 1.555 -5.402 1.00 93.19 103 VAL A CA 1
ATOM 772 C C . VAL A 1 103 ? -8.428 0.045 -5.421 1.00 93.19 103 VAL A C 1
ATOM 774 O O . VAL A 1 103 ? -8.470 -0.605 -4.381 1.00 93.19 103 VAL A O 1
ATOM 777 N N . TRP A 1 104 ? -8.154 -0.508 -6.605 1.00 92.62 104 TRP A N 1
ATOM 778 C CA . TRP A 1 104 ? -8.034 -1.945 -6.798 1.00 92.62 104 TRP A CA 1
ATOM 779 C C . TRP A 1 104 ? -6.998 -2.577 -5.864 1.00 92.62 104 TRP A C 1
ATOM 781 O O . TRP A 1 104 ? -7.269 -3.638 -5.299 1.00 92.62 104 TRP A O 1
ATOM 791 N N . LEU A 1 105 ? -5.843 -1.923 -5.699 1.00 92.62 105 LEU A N 1
ATOM 792 C CA . LEU A 1 105 ? -4.765 -2.375 -4.823 1.00 92.62 105 LEU A CA 1
ATOM 793 C C . LEU A 1 105 ? -5.086 -2.181 -3.343 1.00 92.62 105 LEU A C 1
ATOM 795 O O . LEU A 1 105 ? -4.991 -3.131 -2.569 1.00 92.62 105 LEU A O 1
ATOM 799 N N . VAL A 1 106 ? -5.447 -0.958 -2.950 1.00 95.12 106 VAL A N 1
ATOM 800 C CA . VAL A 1 106 ? -5.604 -0.586 -1.538 1.00 95.12 106 VAL A CA 1
ATOM 801 C C . VAL A 1 106 ? -6.734 -1.381 -0.887 1.00 95.12 106 VAL A C 1
ATOM 803 O O . VAL A 1 106 ? -6.559 -1.898 0.211 1.00 95.12 106 VAL A O 1
ATOM 806 N N . GLU A 1 107 ? -7.852 -1.585 -1.584 1.00 96.62 107 GLU A N 1
ATOM 807 C CA . GLU A 1 107 ? -8.991 -2.341 -1.045 1.00 96.62 107 GLU A CA 1
ATOM 808 C C . GLU A 1 107 ? -8.749 -3.861 -0.997 1.00 96.62 107 GLU A C 1
ATOM 810 O O . GLU A 1 107 ? -9.493 -4.596 -0.351 1.00 96.62 107 GLU A O 1
ATOM 815 N N . ARG A 1 108 ? -7.681 -4.353 -1.642 1.00 95.81 108 ARG A N 1
ATOM 816 C CA . ARG A 1 108 ? -7.249 -5.762 -1.590 1.00 95.81 108 ARG A CA 1
ATOM 817 C C . ARG A 1 108 ? -6.175 -6.034 -0.547 1.00 95.81 108 ARG A C 1
ATOM 819 O O . ARG A 1 108 ? -5.735 -7.175 -0.429 1.00 95.81 108 ARG A O 1
ATOM 826 N N . LEU A 1 109 ? -5.801 -5.041 0.257 1.00 94.94 109 LEU A N 1
ATOM 827 C CA . LEU A 1 109 ? -4.873 -5.231 1.369 1.00 94.94 109 LEU A CA 1
ATOM 828 C C . LEU A 1 109 ? -5.262 -6.371 2.339 1.00 94.94 109 LEU A C 1
ATOM 830 O O . LEU A 1 109 ? -4.344 -7.056 2.789 1.00 94.94 109 LEU A O 1
ATOM 834 N N . PRO A 1 110 ? -6.555 -6.672 2.606 1.00 95.88 110 PRO A N 1
ATOM 835 C CA . PRO A 1 110 ? -6.939 -7.849 3.398 1.00 95.88 110 PRO A CA 1
ATOM 836 C C . PRO A 1 110 ? -6.410 -9.190 2.861 1.00 95.88 110 PRO A C 1
ATOM 838 O O . PRO A 1 110 ? -6.278 -10.148 3.615 1.00 95.88 110 PRO A O 1
ATOM 841 N N . LEU A 1 111 ? -6.094 -9.279 1.563 1.00 94.50 111 LEU A N 1
ATOM 842 C CA . LEU A 1 111 ? -5.505 -10.478 0.954 1.00 94.50 111 LEU A CA 1
ATOM 843 C C . LEU A 1 111 ? -3.995 -10.593 1.211 1.00 94.50 111 LEU A C 1
ATOM 845 O O . LEU A 1 111 ? -3.421 -11.659 1.015 1.00 94.50 111 LEU A O 1
ATOM 849 N N . LEU A 1 112 ? -3.356 -9.494 1.617 1.00 92.56 112 LEU A N 1
ATOM 850 C CA . LEU A 1 112 ? -1.910 -9.388 1.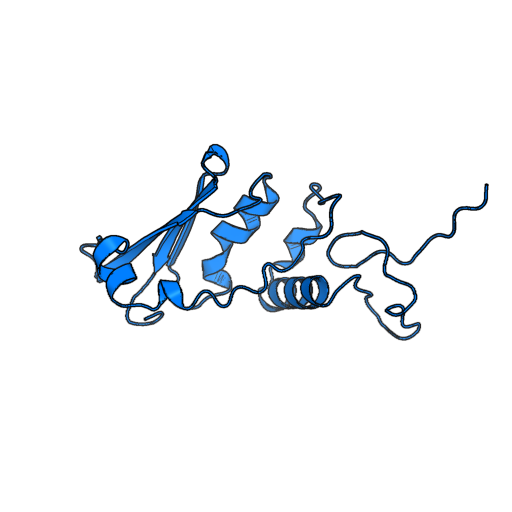810 1.00 92.56 112 LEU A CA 1
ATOM 851 C C . LEU A 1 112 ? -1.520 -9.334 3.288 1.00 92.56 112 LEU A C 1
ATOM 853 O O . LEU A 1 112 ? -0.442 -9.795 3.655 1.00 92.56 112 LEU A O 1
ATOM 857 N N . VAL A 1 113 ? -2.377 -8.761 4.135 1.00 93.56 113 VAL A N 1
ATOM 858 C CA . VAL A 1 113 ? -2.084 -8.516 5.550 1.00 93.56 113 VAL A CA 1
ATOM 859 C C . VAL A 1 113 ? -3.104 -9.242 6.414 1.00 93.56 113 VAL A C 1
ATOM 861 O O . VAL A 1 113 ? -4.266 -8.849 6.515 1.00 93.56 113 VAL A O 1
ATOM 864 N N . THR A 1 114 ? -2.649 -10.310 7.066 1.00 95.06 114 THR A N 1
ATOM 865 C CA . THR A 1 114 ? -3.489 -11.087 7.983 1.00 95.06 114 THR A CA 1
ATOM 866 C C . THR A 1 114 ? -3.954 -10.202 9.139 1.00 95.06 114 THR A C 1
ATOM 868 O O . THR A 1 114 ? -3.146 -9.521 9.757 1.00 95.06 114 THR A O 1
ATOM 871 N N . GLY A 1 115 ? -5.254 -10.226 9.435 1.00 96.62 115 GLY A N 1
ATOM 872 C CA . GLY A 1 115 ? -5.867 -9.432 10.504 1.00 96.62 115 GLY A CA 1
ATOM 873 C C . GLY A 1 115 ? -6.446 -8.092 10.048 1.00 96.62 115 GLY A C 1
ATOM 874 O O . GLY A 1 115 ? -7.290 -7.543 10.756 1.00 96.62 115 GLY A O 1
ATOM 875 N N . VAL A 1 116 ? -6.103 -7.610 8.849 1.00 97.56 116 VAL A N 1
ATOM 876 C CA . VAL A 1 116 ? -6.850 -6.525 8.200 1.00 97.56 116 VAL A CA 1
ATOM 877 C C . VA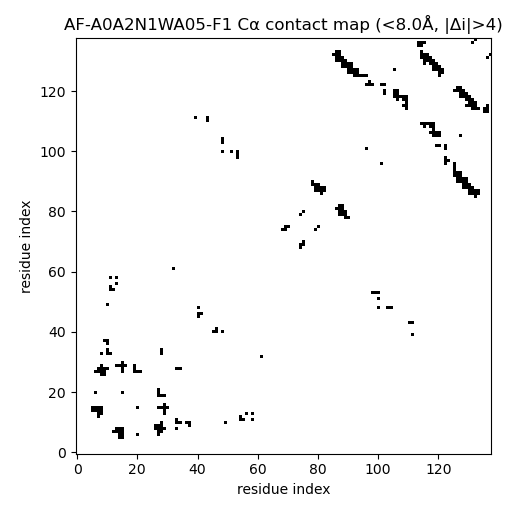L A 1 116 ? -8.139 -7.110 7.632 1.00 97.56 116 VAL A C 1
ATOM 879 O O . VAL A 1 116 ? -8.111 -8.022 6.811 1.00 97.56 116 VAL A O 1
ATOM 882 N N . ALA A 1 117 ? -9.280 -6.598 8.083 1.00 97.38 117 ALA A N 1
ATOM 883 C CA . ALA A 1 117 ? -10.588 -7.087 7.664 1.00 97.38 117 ALA A CA 1
ATOM 884 C C . ALA A 1 117 ? -11.104 -6.349 6.428 1.00 97.38 117 ALA A C 1
ATOM 886 O O . ALA A 1 117 ? -11.726 -6.957 5.561 1.00 97.38 117 ALA A O 1
ATOM 887 N N . GLN A 1 118 ? -10.860 -5.041 6.350 1.00 97.75 118 GLN A N 1
ATOM 888 C CA . GLN A 1 118 ? -11.375 -4.213 5.271 1.00 97.75 118 GLN A CA 1
ATOM 889 C C . GLN A 1 118 ? -10.522 -2.963 5.086 1.00 97.75 118 GLN A C 1
ATOM 891 O O . GLN A 1 118 ? -10.025 -2.386 6.054 1.00 97.75 118 GLN A O 1
ATOM 896 N N . VAL A 1 119 ? -10.400 -2.527 3.834 1.00 98.19 119 VAL A N 1
ATOM 897 C CA . VAL A 1 119 ? -9.908 -1.196 3.487 1.00 98.19 119 VAL A CA 1
ATOM 898 C C . VAL A 1 119 ? -10.841 -0.600 2.441 1.00 98.19 119 VAL A C 1
ATOM 900 O O . VAL A 1 119 ? -11.180 -1.282 1.479 1.00 98.19 119 VAL A O 1
ATOM 903 N N . GLU A 1 120 ? -11.246 0.651 2.631 1.00 98.06 120 GLU A N 1
ATOM 904 C CA . GLU A 1 120 ? -12.040 1.424 1.668 1.00 98.06 120 GLU A CA 1
ATOM 905 C C . GLU A 1 120 ? -11.263 2.677 1.268 1.00 98.06 120 GLU A C 1
ATOM 907 O O . GLU A 1 120 ? -10.821 3.427 2.146 1.00 98.06 120 GLU A O 1
ATOM 912 N N . LEU A 1 121 ? -11.090 2.917 -0.037 1.00 97.94 121 LEU A N 1
ATOM 913 C CA . LEU A 1 121 ? -10.331 4.067 -0.533 1.00 97.94 121 LEU A CA 1
ATOM 914 C C . LEU A 1 121 ? -11.235 5.134 -1.151 1.00 97.94 121 LEU A C 1
ATOM 916 O O . LEU A 1 121 ? -11.776 4.977 -2.246 1.00 97.94 121 LEU A O 1
ATOM 920 N N . GLU A 1 122 ? -11.277 6.305 -0.523 1.00 96.06 122 GLU A N 1
ATOM 921 C CA . GLU A 1 122 ? -11.910 7.485 -1.096 1.00 96.06 122 GLU A CA 1
ATOM 922 C C . GLU A 1 122 ? -10.907 8.293 -1.935 1.00 96.06 122 GLU A C 1
ATOM 924 O O . GLU A 1 122 ? -10.267 9.229 -1.456 1.00 96.06 122 GLU A O 1
ATOM 929 N N . VAL A 1 123 ? -10.798 7.961 -3.227 1.00 92.88 123 VAL A N 1
ATOM 930 C CA . VAL A 1 123 ? -9.826 8.564 -4.168 1.00 92.88 123 VAL A CA 1
ATOM 931 C C . VAL A 1 123 ? -9.860 10.092 -4.177 1.00 92.88 123 VAL A C 1
ATOM 933 O O . VAL A 1 123 ? -8.810 10.725 -4.188 1.00 92.88 123 VAL A O 1
ATOM 936 N N . ARG A 1 124 ? -11.052 10.706 -4.138 1.00 92.00 124 ARG A N 1
ATOM 937 C CA . ARG A 1 124 ? -11.197 12.174 -4.192 1.00 92.00 124 ARG A CA 1
ATOM 938 C C . ARG A 1 124 ? -10.592 12.891 -2.988 1.00 92.00 124 ARG A C 1
ATOM 940 O O . ARG A 1 124 ? -10.149 14.025 -3.129 1.00 92.00 124 ARG A O 1
ATOM 947 N N . ARG A 1 125 ? -10.612 12.249 -1.820 1.00 94.62 125 ARG A N 1
ATOM 948 C CA . ARG A 1 125 ? -10.049 12.785 -0.572 1.00 94.62 125 ARG A CA 1
ATOM 949 C C . ARG A 1 125 ? -8.683 12.186 -0.251 1.00 94.62 125 ARG A C 1
ATOM 951 O O . ARG A 1 125 ? -8.041 12.643 0.686 1.00 94.62 125 ARG A O 1
ATOM 958 N N . ALA A 1 126 ? -8.257 11.192 -1.033 1.00 95.94 126 ALA A N 1
ATOM 959 C CA . ALA A 1 126 ? -7.078 10.379 -0.791 1.00 95.94 126 ALA A CA 1
ATOM 960 C C . ALA A 1 126 ? -7.052 9.808 0.640 1.00 95.94 126 ALA A C 1
ATOM 962 O O . ALA A 1 126 ? -6.011 9.767 1.286 1.00 95.94 126 ALA A O 1
ATOM 963 N N . LEU A 1 127 ? -8.218 9.386 1.140 1.00 97.25 127 LEU A N 1
ATOM 964 C CA . LEU A 1 127 ? -8.373 8.807 2.473 1.00 97.25 127 LEU A CA 1
ATOM 965 C C . LEU A 1 127 ? -8.678 7.319 2.367 1.00 97.25 127 LEU A C 1
ATOM 967 O O . LEU A 1 127 ? -9.627 6.927 1.690 1.00 97.25 127 LEU A O 1
ATOM 971 N N . ALA A 1 128 ? -7.892 6.507 3.064 1.00 98.06 128 ALA A N 1
ATOM 972 C CA . ALA A 1 128 ? -8.153 5.095 3.268 1.00 98.06 128 ALA A CA 1
ATOM 973 C C . ALA A 1 128 ? -8.723 4.881 4.670 1.00 98.06 128 ALA A C 1
ATOM 975 O O . ALA A 1 128 ? -8.062 5.192 5.663 1.00 98.06 128 ALA A O 1
ATOM 976 N N . ARG A 1 129 ? -9.933 4.326 4.759 1.00 98.00 129 ARG A N 1
ATOM 977 C CA . ARG A 1 129 ? -10.455 3.790 6.018 1.00 98.00 129 ARG A CA 1
ATOM 978 C C . ARG A 1 129 ? -9.984 2.350 6.137 1.00 98.00 129 ARG A C 1
ATOM 980 O O . ARG A 1 129 ? -10.354 1.519 5.312 1.00 98.00 129 ARG A O 1
ATOM 987 N N . VAL A 1 130 ? -9.182 2.060 7.153 1.00 98.00 130 VAL A N 1
ATOM 988 C CA . VAL A 1 130 ? -8.665 0.716 7.435 1.00 98.00 130 VAL A CA 1
ATOM 989 C C . VAL A 1 130 ? -9.399 0.168 8.645 1.00 98.00 130 VAL A C 1
ATOM 991 O O . VAL A 1 130 ? -9.562 0.883 9.631 1.00 98.00 130 VAL A O 1
ATOM 994 N N . ARG A 1 131 ? -9.829 -1.091 8.574 1.00 98.06 131 ARG A N 1
ATOM 995 C CA . ARG A 1 131 ? -10.474 -1.814 9.669 1.00 98.06 131 ARG A CA 1
ATOM 996 C C . ARG A 1 131 ? -9.771 -3.145 9.903 1.00 98.06 131 ARG A C 1
ATOM 998 O O . ARG A 1 131 ? -9.616 -3.933 8.968 1.00 98.06 131 ARG A O 1
ATOM 1005 N N . TRP A 1 132 ? -9.357 -3.413 11.136 1.00 98.06 132 TRP A N 1
ATOM 1006 C CA . TRP A 1 132 ? -8.531 -4.572 11.483 1.00 98.06 132 TRP A CA 1
ATOM 1007 C C . TRP A 1 132 ? -8.871 -5.148 12.858 1.00 98.06 132 TRP A C 1
ATOM 1009 O O . TRP A 1 132 ? -9.572 -4.530 13.659 1.00 98.06 132 TRP A O 1
ATOM 1019 N N . ASN A 1 133 ? -8.397 -6.367 13.109 1.00 97.25 133 ASN A N 1
ATOM 1020 C CA . ASN A 1 133 ? -8.468 -7.009 14.412 1.00 97.25 133 ASN A CA 1
ATOM 1021 C C . ASN A 1 133 ? -7.208 -6.653 15.227 1.00 97.25 133 ASN A C 1
ATOM 1023 O O . ASN A 1 133 ? -6.131 -7.155 14.885 1.00 97.25 133 ASN A O 1
ATOM 1027 N N . PRO A 1 134 ? -7.324 -5.866 16.314 1.00 94.19 134 PRO A N 1
ATOM 1028 C CA . PRO A 1 134 ? -6.174 -5.435 17.113 1.00 94.19 134 PRO A CA 1
ATOM 1029 C C . PRO A 1 134 ? -5.473 -6.582 17.861 1.00 94.19 134 PRO A C 1
ATOM 1031 O O . PRO A 1 134 ? -4.363 -6.423 18.346 1.00 94.19 134 PRO A O 1
ATOM 1034 N N . ALA A 1 135 ? -6.091 -7.765 17.965 1.00 93.50 135 ALA A N 1
ATOM 1035 C CA . ALA A 1 135 ? -5.436 -8.945 18.535 1.00 93.50 135 ALA A CA 1
ATOM 1036 C C . ALA A 1 135 ? -4.518 -9.674 17.534 1.00 93.50 135 ALA A C 1
ATOM 1038 O O . ALA A 1 135 ? -3.750 -10.546 17.936 1.00 93.50 135 ALA A O 1
ATOM 1039 N N . VAL A 1 136 ? -4.630 -9.364 16.236 1.00 93.75 136 VAL A N 1
ATOM 1040 C CA . VAL A 1 136 ? -3.842 -9.982 15.154 1.00 93.75 136 VAL A CA 1
ATOM 1041 C C . VAL A 1 136 ? -2.843 -8.989 14.566 1.00 93.75 136 VAL A C 1
ATOM 1043 O O . VAL A 1 136 ? -1.705 -9.364 14.298 1.00 93.75 136 VAL A O 1
ATOM 1046 N N . VAL A 1 137 ? -3.267 -7.735 14.390 1.00 86.56 137 VAL A N 1
ATOM 1047 C CA . VAL A 1 137 ? -2.416 -6.601 14.012 1.00 86.56 137 VAL A CA 1
ATOM 1048 C C . VAL A 1 137 ? -2.455 -5.621 15.187 1.00 86.56 137 VAL A C 1
ATOM 1050 O O . VAL A 1 137 ? -3.437 -4.881 15.282 1.00 86.56 137 VAL A O 1
ATOM 1053 N N . PRO A 1 138 ? -1.494 -5.711 16.124 1.00 64.25 138 PRO A N 1
ATOM 1054 C CA . PRO A 1 138 ? -1.455 -4.846 17.299 1.00 64.25 138 PRO A CA 1
ATOM 1055 C C . PRO A 1 138 ? -1.232 -3.381 16.928 1.00 64.25 138 PRO A C 1
ATOM 1057 O O . PRO A 1 138 ? -0.602 -3.129 15.877 1.00 64.25 138 PRO A O 1
#

pLDDT: mean 88.84, std 11.07, range [38.34, 98.19]

Mean predicted aligned error: 5.78 Å

Solvent-accessible surface area (backbone atoms only — not comparable to full-atom values): 8430 Å² total; per-residue (Å²): 133,88,76,80,84,63,58,50,10,75,66,59,60,46,66,35,48,77,94,57,66,57,97,87,50,94,69,46,44,58,44,72,68,40,48,53,52,44,49,53,31,53,76,51,71,45,58,69,62,75,72,52,88,81,70,63,95,62,86,85,75,84,84,84,74,82,68,62,68,68,76,36,70,69,38,46,72,75,55,48,46,76,47,96,86,66,35,34,34,36,76,43,81,47,86,90,48,83,53,69,68,47,43,61,52,55,45,44,41,43,71,70,38,76,41,39,73,44,35,49,61,43,59,94,77,24,35,34,40,40,31,30,34,49,92,65,48,116

Sequence (138 aa):
MSGVVGIACAHCGLAVPPDRVSADAAESFCCSGCVAAWDILHAGGLGRYYDLSERRDIAVRSSGRNYEEFDHPAFEELYVRRDTDGMAHAELYLEGVHCASCVWLVERLPLLVTGVAQVELEVRRALARVRWNPAVVP

Radius of gyration: 18.16 Å; Cα contacts (8 Å, |Δi|>4): 178; chains: 1; bounding box: 42×27×58 Å

Secondary structure (DSSP, 8-state):
-----PPBPTTT-SBPPGGG--TT-SS--SSHHHHHHHHHHHHTT-GGGGG-S---SSPPPP-----GGGGSHHHHHHH-EE-TTS-EEEEEE-TT--SHHHHHHHTTGGGTSTTEEEEEEETTTTEEEEEE-TTT--

Foldseek 3Di:
DDDPPAAAAPQQRHHADPVQDDPPDPGGHNDVVSVVVVCLCVVLVNVCLVVDPDGDPDDDDDPPDPVCVCVDVVVCVPFWDADPVQKIKGKDADPPQDDPSSQVPQQCCCSRAPFWPGWGADSVRSIIITIGHVVRVD